Protein AF-A0A5N5J812-F1 (afdb_monomer)

Solvent-accessible surface area (backbone atoms only — not comparable to full-atom values): 4480 Å² total; per-residue (Å²): 142,59,96,87,60,54,65,53,56,101,87,39,90,46,54,53,73,70,54,44,53,54,51,55,50,50,53,56,64,69,66,65,57,62,62,48,79,38,72,66,70,33,58,95,49,56,72,70,57,35,50,52,51,52,50,52,52,50,52,52,21,67,75,66,76,29,49,74,49,73,48,83,111

Mean predicted aligned error: 6.14 Å

pLDDT: mean 83.13, std 6.08, r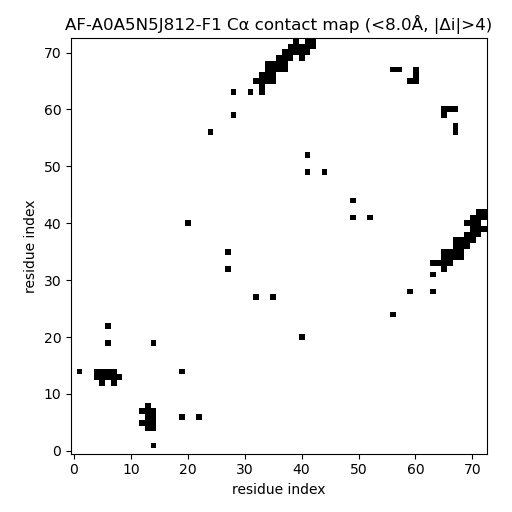ange [57.5, 90.56]

Structure (mmCIF, N/CA/C/O backbone):
data_AF-A0A5N5J812-F1
#
_entry.id   AF-A0A5N5J812-F1
#
loop_
_atom_site.group_PDB
_atom_site.id
_atom_site.type_symbol
_atom_site.label_atom_id
_atom_site.label_alt_id
_atom_site.label_comp_id
_atom_site.label_asym_id
_atom_site.label_entity_id
_atom_site.label_seq_id
_atom_site.pdbx_PDB_ins_code
_atom_site.Cartn_x
_atom_site.Cartn_y
_atom_site.Cartn_z
_atom_site.occu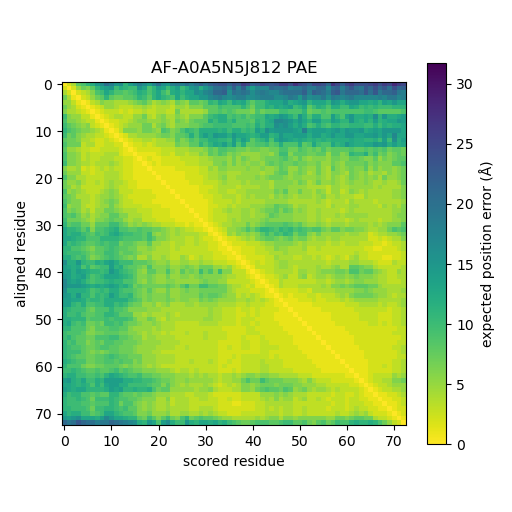pancy
_atom_site.B_iso_or_equiv
_atom_site.auth_seq_id
_atom_site.auth_comp_id
_atom_site.auth_asym_id
_atom_site.auth_atom_id
_atom_site.pdbx_PDB_model_num
ATOM 1 N N . TYR A 1 1 ? 6.331 13.259 -17.382 1.00 57.50 1 TYR A N 1
ATOM 2 C CA . TYR A 1 1 ? 7.034 12.492 -18.432 1.00 57.50 1 TYR A CA 1
ATOM 3 C C . TYR A 1 1 ? 6.473 11.069 -18.640 1.00 57.50 1 TYR A C 1
ATOM 5 O O . TYR A 1 1 ? 6.845 10.435 -19.612 1.00 57.50 1 TYR A O 1
ATOM 13 N N . THR A 1 2 ? 5.520 10.575 -17.830 1.00 63.88 2 THR A N 1
ATOM 14 C CA . THR A 1 2 ? 5.040 9.168 -17.901 1.00 63.88 2 THR A CA 1
ATOM 15 C C . THR A 1 2 ? 3.521 9.004 -18.100 1.00 63.88 2 THR A C 1
ATOM 17 O O . THR A 1 2 ? 3.010 7.897 -17.994 1.00 63.88 2 THR A O 1
ATOM 20 N N . TYR A 1 3 ? 2.789 10.083 -18.407 1.00 62.78 3 TYR A N 1
ATOM 21 C CA . TYR A 1 3 ? 1.314 10.137 -18.347 1.00 62.78 3 TYR A CA 1
ATOM 22 C C . TYR A 1 3 ? 0.565 9.144 -19.260 1.00 62.78 3 TYR A C 1
ATOM 24 O O . TYR A 1 3 ? -0.581 8.825 -18.975 1.00 62.78 3 TYR A O 1
ATOM 32 N N . ASN A 1 4 ? 1.203 8.650 -20.326 1.00 75.19 4 ASN A N 1
ATOM 33 C CA . ASN A 1 4 ? 0.610 7.726 -21.304 1.00 75.19 4 ASN A CA 1
ATOM 34 C C . ASN A 1 4 ? 1.376 6.394 -21.425 1.0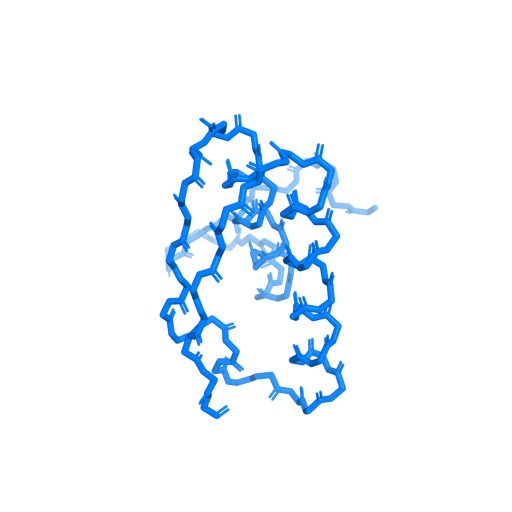0 75.19 4 ASN A C 1
ATOM 36 O O . ASN A 1 4 ? 1.205 5.653 -22.394 1.00 75.19 4 ASN A O 1
ATOM 40 N N . ILE A 1 5 ? 2.245 6.080 -20.461 1.00 80.94 5 ILE A N 1
ATOM 41 C CA . ILE A 1 5 ? 2.980 4.811 -20.440 1.00 80.94 5 ILE A CA 1
ATOM 42 C C . ILE A 1 5 ? 2.187 3.805 -19.604 1.00 80.94 5 ILE A C 1
ATOM 44 O O . ILE A 1 5 ? 1.852 4.070 -18.452 1.00 80.94 5 ILE A O 1
ATOM 48 N N . LYS A 1 6 ? 1.893 2.632 -20.176 1.00 82.81 6 LYS A N 1
ATOM 49 C CA . LYS A 1 6 ? 1.253 1.531 -19.441 1.00 82.81 6 LYS A CA 1
ATOM 50 C C . LYS A 1 6 ? 2.157 1.077 -18.287 1.00 82.81 6 LYS A C 1
ATOM 52 O O . LYS A 1 6 ? 3.379 1.064 -18.420 1.00 82.81 6 LYS A O 1
ATOM 57 N N . VAL A 1 7 ? 1.559 0.642 -17.175 1.00 84.25 7 VAL A N 1
ATOM 58 C CA . VAL A 1 7 ? 2.287 0.101 -16.006 1.00 84.25 7 VAL A CA 1
ATOM 59 C C . VAL A 1 7 ? 3.250 -1.028 -16.420 1.00 84.25 7 VAL A C 1
ATOM 61 O O . VAL A 1 7 ? 4.380 -1.097 -15.928 1.00 84.25 7 VAL A O 1
ATOM 64 N N . GLY A 1 8 ? 2.836 -1.833 -17.405 1.00 83.88 8 GLY A N 1
ATOM 65 C CA . GLY A 1 8 ? 3.608 -2.943 -17.967 1.00 83.88 8 GLY A CA 1
ATOM 66 C C . GLY A 1 8 ? 3.555 -4.203 -17.103 1.00 83.88 8 GLY A C 1
ATOM 67 O O . GLY A 1 8 ? 2.973 -4.204 -16.021 1.00 83.88 8 GLY A O 1
ATOM 68 N N . ASN A 1 9 ? 4.152 -5.278 -17.603 1.00 78.56 9 ASN A N 1
ATOM 69 C CA . ASN A 1 9 ? 4.299 -6.571 -16.929 1.00 78.56 9 ASN A CA 1
ATOM 70 C C . ASN A 1 9 ? 5.574 -7.271 -17.444 1.00 78.56 9 ASN A C 1
ATOM 72 O O . ASN A 1 9 ? 6.379 -6.639 -18.129 1.00 78.56 9 ASN A O 1
ATOM 76 N N . ASP A 1 10 ? 5.752 -8.560 -17.153 1.00 76.00 10 ASP A N 1
ATOM 77 C CA . ASP A 1 10 ? 6.946 -9.325 -17.557 1.00 76.00 10 ASP A CA 1
ATOM 78 C C . ASP A 1 10 ? 7.141 -9.426 -19.083 1.00 76.00 10 ASP A C 1
ATOM 80 O O . ASP A 1 10 ? 8.247 -9.683 -19.553 1.00 76.00 10 ASP A O 1
ATOM 84 N N . PHE A 1 11 ? 6.089 -9.170 -19.865 1.00 79.56 11 PHE A N 1
ATOM 85 C CA . PHE A 1 11 ? 6.095 -9.253 -21.329 1.00 79.56 11 PHE A CA 1
ATOM 86 C C . PHE A 1 11 ? 5.973 -7.882 -22.011 1.00 79.56 11 PHE A C 1
ATOM 88 O O . PHE A 1 11 ? 6.319 -7.733 -23.182 1.00 79.56 11 PHE A O 1
ATOM 95 N N . ILE A 1 12 ? 5.482 -6.864 -21.297 1.00 81.69 12 ILE A N 1
ATOM 96 C CA . ILE A 1 12 ? 5.219 -5.520 -21.818 1.00 81.69 12 ILE A CA 1
ATOM 97 C C . ILE A 1 12 ? 6.049 -4.513 -21.031 1.00 81.69 12 ILE A C 1
ATOM 99 O O . ILE A 1 12 ? 5.795 -4.271 -19.848 1.00 81.69 12 ILE A O 1
ATOM 103 N N . ARG A 1 13 ? 6.991 -3.849 -21.712 1.00 82.94 13 ARG A N 1
ATOM 104 C CA . ARG A 1 13 ? 7.769 -2.757 -21.117 1.00 82.94 13 ARG A CA 1
ATOM 105 C C . ARG A 1 13 ? 6.828 -1.661 -20.614 1.00 82.94 13 ARG A C 1
ATOM 107 O O . ARG A 1 13 ? 6.008 -1.143 -21.369 1.00 82.94 13 ARG A O 1
ATOM 114 N N . GLY A 1 14 ? 6.988 -1.288 -19.350 1.00 85.75 14 GLY A N 1
ATOM 115 C CA . GLY A 1 14 ? 6.209 -0.226 -18.726 1.00 85.75 14 GLY A CA 1
ATOM 116 C C . GLY A 1 14 ? 7.058 0.685 -17.859 1.00 85.75 14 GLY A C 1
ATOM 117 O O . GLY A 1 14 ? 8.241 0.903 -18.127 1.00 85.75 14 GLY A O 1
ATOM 118 N N . VAL A 1 15 ? 6.430 1.221 -16.819 1.00 85.69 15 VAL A N 1
ATOM 119 C CA . VAL A 1 15 ? 7.057 2.151 -15.875 1.00 85.69 15 VAL A CA 1
ATOM 120 C C . VAL A 1 15 ? 8.181 1.475 -15.072 1.00 85.69 15 VAL A C 1
ATOM 122 O O . VAL A 1 15 ? 8.352 0.255 -15.098 1.00 85.69 15 VAL A O 1
ATOM 125 N N . SER A 1 16 ? 8.996 2.241 -14.355 1.00 82.50 16 SER A N 1
ATOM 126 C CA . SER A 1 16 ? 10.032 1.689 -13.471 1.00 82.50 16 SER A CA 1
ATOM 127 C C . SER A 1 16 ? 9.432 0.858 -12.325 1.00 82.50 16 SER A C 1
ATOM 129 O O . SER A 1 16 ? 8.261 0.996 -11.971 1.00 82.50 16 SER A O 1
ATOM 131 N N . GLY A 1 17 ? 10.242 0.009 -11.683 1.00 78.19 17 GLY A N 1
ATOM 132 C CA . GLY A 1 17 ? 9.78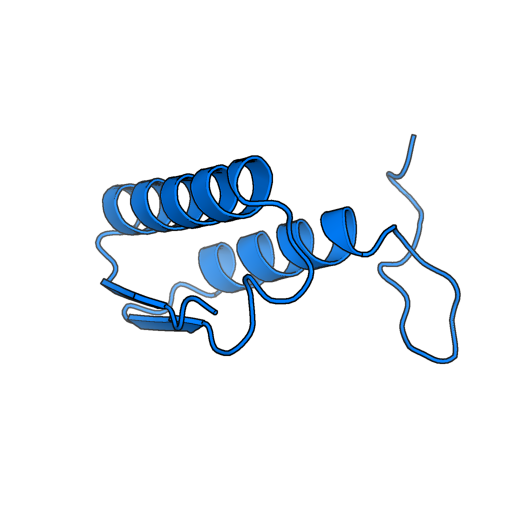3 -0.780 -10.530 1.00 78.19 17 GLY A CA 1
ATOM 133 C C . GLY A 1 17 ? 9.272 0.085 -9.370 1.00 78.19 17 GLY A C 1
ATOM 134 O O . GLY A 1 17 ? 8.264 -0.245 -8.751 1.00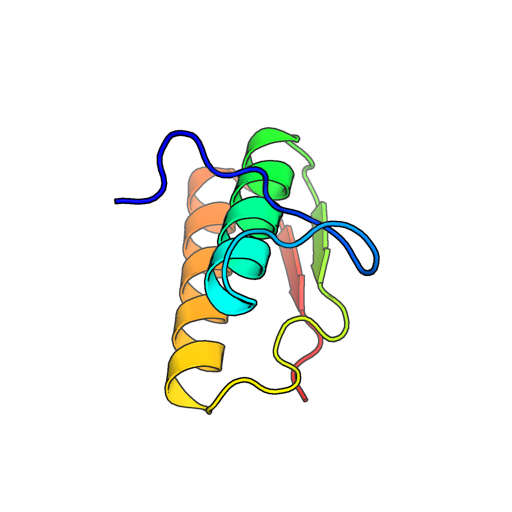 78.19 17 GLY A O 1
ATOM 135 N N . GLY A 1 18 ? 9.911 1.234 -9.123 1.00 77.75 18 GLY A N 1
ATOM 136 C CA . GLY A 1 18 ? 9.451 2.200 -8.123 1.00 77.75 18 GLY A CA 1
ATOM 137 C C . GLY A 1 18 ? 8.134 2.885 -8.505 1.00 77.75 18 GLY A C 1
ATOM 138 O O . GLY A 1 18 ? 7.296 3.122 -7.638 1.00 77.75 18 GLY A O 1
ATOM 139 N N . GLU A 1 19 ? 7.919 3.178 -9.791 1.00 82.88 19 GLU A N 1
ATOM 140 C CA . GLU A 1 19 ? 6.633 3.688 -10.283 1.00 82.88 19 GLU A CA 1
ATOM 141 C C . GLU A 1 19 ? 5.525 2.639 -10.150 1.00 82.88 19 GLU A C 1
ATOM 143 O O . GLU A 1 19 ? 4.460 2.977 -9.642 1.00 82.88 19 GLU A O 1
ATOM 148 N N . ARG A 1 20 ? 5.786 1.366 -10.488 1.00 82.75 20 ARG A N 1
ATOM 149 C CA . ARG A 1 20 ? 4.822 0.270 -10.277 1.00 82.75 20 ARG A CA 1
ATOM 150 C C . ARG A 1 20 ? 4.376 0.175 -8.822 1.00 82.75 20 ARG A C 1
ATOM 152 O O . ARG A 1 20 ? 3.181 0.154 -8.563 1.00 82.75 20 ARG A O 1
ATOM 159 N N . LYS A 1 21 ? 5.318 0.207 -7.870 1.00 78.88 21 LYS A N 1
ATOM 160 C CA . LYS A 1 21 ? 4.995 0.156 -6.432 1.00 78.88 21 LYS A CA 1
ATOM 161 C C . LYS A 1 21 ? 4.089 1.313 -5.990 1.00 78.88 21 LYS A C 1
ATOM 163 O O . LYS A 1 21 ? 3.190 1.106 -5.181 1.00 78.88 21 LYS A O 1
ATOM 168 N N . ARG A 1 22 ? 4.289 2.523 -6.529 1.00 82.06 22 ARG A N 1
ATOM 169 C CA . ARG A 1 22 ? 3.411 3.673 -6.240 1.00 82.06 22 ARG A CA 1
ATOM 170 C C . ARG A 1 22 ? 2.018 3.515 -6.849 1.00 82.06 22 ARG A C 1
ATOM 172 O O . ARG A 1 22 ? 1.052 3.915 -6.210 1.00 82.06 22 ARG A O 1
ATOM 179 N N . VAL A 1 23 ? 1.911 2.928 -8.043 1.00 86.75 23 VAL A N 1
ATOM 180 C CA . VAL A 1 23 ? 0.611 2.620 -8.660 1.00 86.75 23 VAL A CA 1
ATOM 181 C C . VAL A 1 23 ? -0.146 1.592 -7.819 1.00 86.75 23 VAL A C 1
ATOM 183 O O . VAL A 1 23 ? -1.289 1.851 -7.465 1.00 86.75 23 VAL A O 1
ATOM 186 N N . SER A 1 24 ? 0.503 0.505 -7.393 1.00 83.94 24 SER A N 1
ATOM 187 C CA . SER A 1 24 ? -0.129 -0.500 -6.524 1.00 83.94 24 SER A CA 1
ATOM 188 C C . SER A 1 24 ? -0.577 0.074 -5.175 1.00 83.94 24 SER A C 1
ATOM 190 O O . SER A 1 24 ? -1.634 -0.289 -4.662 1.00 83.94 24 SER A O 1
ATOM 192 N N . LEU A 1 25 ? 0.188 1.019 -4.608 1.00 82.31 25 LEU A N 1
ATOM 193 C CA . LEU A 1 25 ? -0.250 1.778 -3.434 1.00 82.31 25 LEU A CA 1
ATOM 194 C C . LEU A 1 25 ? -1.539 2.559 -3.719 1.00 82.31 25 LEU A C 1
ATOM 196 O O . LEU A 1 25 ? -2.489 2.464 -2.947 1.00 82.31 25 LEU A O 1
ATOM 200 N N . ALA A 1 26 ? -1.588 3.301 -4.827 1.00 85.25 26 ALA A N 1
ATOM 201 C CA . ALA A 1 26 ? -2.772 4.064 -5.211 1.00 85.25 26 ALA A CA 1
ATOM 202 C C . ALA A 1 26 ? -3.998 3.160 -5.425 1.00 85.25 26 ALA A C 1
ATOM 204 O O . ALA A 1 26 ? -5.075 3.484 -4.932 1.00 85.25 26 ALA A O 1
ATOM 205 N N . GLU A 1 27 ? -3.834 2.007 -6.077 1.00 85.19 27 GLU A N 1
ATOM 206 C CA . GLU A 1 27 ? -4.905 1.018 -6.265 1.00 85.19 27 GLU A CA 1
ATOM 207 C C . GLU A 1 27 ? -5.485 0.546 -4.925 1.00 85.19 27 GLU A C 1
ATOM 209 O O . GLU A 1 27 ? -6.703 0.546 -4.749 1.00 85.19 27 GLU A O 1
ATOM 214 N N . MET A 1 28 ? -4.639 0.221 -3.943 1.00 81.31 28 MET A N 1
ATOM 215 C CA . MET A 1 28 ? -5.108 -0.204 -2.618 1.00 81.31 28 MET A CA 1
ATOM 216 C C . MET A 1 28 ? -5.745 0.922 -1.803 1.00 81.31 28 MET A C 1
ATOM 218 O O . MET A 1 28 ? -6.672 0.672 -1.038 1.00 81.31 28 MET A O 1
ATOM 222 N N . VAL A 1 29 ? -5.290 2.165 -1.955 1.00 80.75 29 VAL A N 1
ATOM 223 C CA . VAL A 1 29 ? -5.939 3.310 -1.298 1.00 80.75 29 VAL A CA 1
ATOM 224 C C . VAL A 1 29 ? -7.322 3.571 -1.898 1.00 80.75 29 VAL A C 1
ATOM 226 O O . VAL A 1 29 ? -8.265 3.869 -1.157 1.00 80.75 29 VAL A O 1
ATOM 229 N N . LEU A 1 30 ? -7.454 3.424 -3.218 1.00 85.06 30 LEU A N 1
ATOM 230 C CA . LEU A 1 30 ? -8.709 3.605 -3.949 1.00 85.06 30 LEU A CA 1
ATOM 231 C C . LEU A 1 30 ? -9.684 2.437 -3.765 1.00 85.06 30 LEU A C 1
ATOM 233 O O . LEU A 1 30 ? -10.890 2.660 -3.824 1.00 85.06 30 LEU A O 1
ATOM 237 N N . SER A 1 31 ? -9.195 1.221 -3.491 1.00 84.50 31 SER A N 1
ATOM 238 C CA . SER A 1 31 ? -10.045 0.041 -3.261 1.00 84.50 31 SER A CA 1
ATOM 239 C C . SER A 1 31 ? -10.969 0.187 -2.050 1.00 84.50 31 SER A C 1
ATOM 241 O O . SER A 1 31 ? -11.975 -0.508 -1.945 1.00 84.50 31 SER A O 1
ATOM 243 N N . GLY A 1 32 ? -10.644 1.095 -1.127 1.00 79.25 32 GLY A N 1
ATOM 244 C CA . GLY A 1 32 ? -11.507 1.414 0.002 1.00 79.25 32 GLY A CA 1
ATOM 245 C C . GLY A 1 32 ? -11.507 0.381 1.129 1.00 79.25 32 GLY A C 1
ATOM 246 O O . GLY A 1 32 ? -12.274 0.541 2.075 1.00 79.25 32 GLY A O 1
ATOM 247 N N . SER A 1 33 ? -10.659 -0.650 1.062 1.00 83.88 33 SER A N 1
ATOM 248 C CA . SER A 1 33 ? -10.658 -1.733 2.049 1.00 83.88 33 SER A CA 1
ATOM 249 C C . SER A 1 33 ? -10.332 -1.230 3.468 1.00 83.88 33 SER A C 1
ATOM 251 O O . SER A 1 33 ? -9.360 -0.489 3.634 1.00 83.88 33 SER A O 1
ATOM 253 N N . PRO A 1 34 ? -11.071 -1.659 4.514 1.00 83.88 34 PRO A N 1
ATOM 254 C CA . PRO A 1 34 ? -10.765 -1.316 5.907 1.00 83.88 34 PRO A CA 1
ATOM 255 C C . PRO A 1 34 ? -9.428 -1.905 6.389 1.00 83.88 34 PRO A C 1
ATOM 257 O O . PRO A 1 34 ? -8.834 -1.398 7.342 1.00 83.88 34 PRO A O 1
ATOM 260 N N . PHE A 1 35 ? -8.942 -2.955 5.719 1.00 86.62 35 PHE A N 1
ATOM 261 C CA . PHE A 1 35 ? -7.686 -3.632 6.024 1.00 86.62 35 PHE A CA 1
ATOM 262 C C . PHE A 1 35 ? -6.870 -3.893 4.753 1.00 86.62 35 PHE A C 1
ATOM 264 O O . PHE A 1 35 ? -7.411 -4.327 3.733 1.00 86.62 35 PHE A O 1
ATOM 271 N N . SER A 1 36 ? -5.559 -3.668 4.815 1.00 88.75 36 SER A N 1
ATOM 272 C CA . SER A 1 36 ? -4.629 -4.011 3.735 1.00 88.75 36 SER A CA 1
ATOM 273 C C . SER A 1 36 ? -3.414 -4.774 4.263 1.00 88.75 36 SER A C 1
ATOM 275 O O . SER A 1 36 ? -2.911 -4.481 5.347 1.00 88.75 36 SER A O 1
ATOM 277 N N . ALA A 1 37 ? -2.940 -5.756 3.497 1.00 88.69 37 ALA A N 1
ATOM 278 C CA . ALA A 1 37 ? -1.758 -6.548 3.820 1.00 88.69 37 ALA A CA 1
ATOM 279 C C . ALA A 1 37 ? -0.709 -6.402 2.711 1.00 88.69 37 ALA A C 1
ATOM 281 O O . ALA A 1 37 ? -1.023 -6.544 1.531 1.00 88.69 37 ALA A O 1
ATOM 282 N N . TRP A 1 38 ? 0.529 -6.123 3.110 1.00 87.12 38 TRP A N 1
ATOM 283 C CA . TRP A 1 38 ? 1.650 -5.813 2.228 1.00 87.12 38 TRP A CA 1
ATOM 284 C C . TRP A 1 38 ? 2.797 -6.781 2.494 1.00 87.12 38 TRP A C 1
ATOM 286 O O . TRP A 1 38 ? 3.650 -6.533 3.349 1.00 87.12 38 TRP A O 1
ATOM 296 N N . ASP A 1 39 ? 2.816 -7.889 1.759 1.00 87.19 39 ASP A N 1
ATOM 297 C CA . ASP A 1 39 ? 3.915 -8.850 1.809 1.00 87.19 39 ASP A CA 1
ATOM 298 C C . ASP A 1 39 ? 4.991 -8.512 0.765 1.00 87.19 39 ASP A C 1
ATOM 300 O O . ASP A 1 39 ? 4.684 -8.030 -0.328 1.00 87.19 39 ASP A 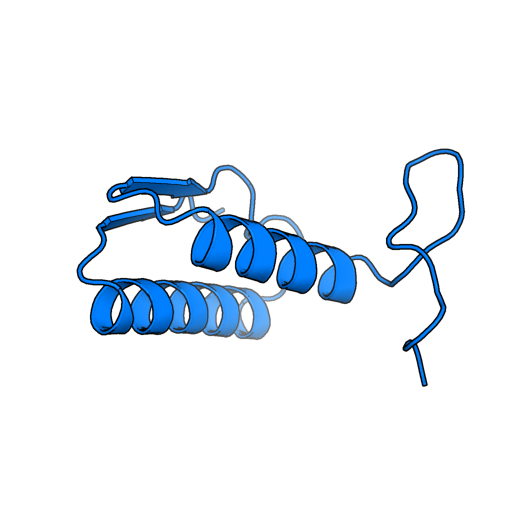O 1
ATOM 304 N N . ASN A 1 40 ? 6.265 -8.707 1.121 1.00 82.94 40 ASN A N 1
ATOM 305 C CA . ASN A 1 40 ? 7.442 -8.491 0.268 1.00 82.94 40 ASN A CA 1
ATOM 306 C C . ASN A 1 40 ? 7.540 -7.106 -0.419 1.00 82.94 40 ASN A C 1
ATOM 308 O O . ASN A 1 40 ? 8.350 -6.893 -1.325 1.00 82.94 40 ASN A O 1
ATOM 312 N N . SER A 1 41 ? 6.754 -6.121 0.019 1.00 80.00 41 SER A N 1
ATOM 313 C CA . SER A 1 41 ? 6.607 -4.833 -0.672 1.00 80.00 41 SER A CA 1
ATOM 314 C C . SER A 1 41 ? 7.840 -3.932 -0.515 1.00 80.00 41 SER A C 1
ATOM 316 O O . SER A 1 41 ? 8.159 -3.135 -1.408 1.00 80.00 41 SER A O 1
ATOM 318 N N . THR A 1 42 ? 8.607 -4.115 0.565 1.00 80.81 42 THR A N 1
ATOM 319 C CA . THR A 1 42 ? 9.884 -3.422 0.794 1.00 80.81 42 THR A CA 1
ATOM 320 C C . THR A 1 42 ? 11.088 -4.132 0.177 1.00 80.81 42 THR A C 1
ATOM 322 O O . THR A 1 42 ? 12.164 -3.543 0.118 1.00 80.81 42 THR A O 1
ATOM 325 N N . ARG A 1 43 ? 10.928 -5.352 -0.358 1.00 81.75 43 ARG A N 1
ATOM 326 C CA . ARG A 1 43 ? 12.039 -6.124 -0.929 1.00 81.75 43 ARG A CA 1
ATOM 327 C C . ARG A 1 43 ? 12.695 -5.364 -2.086 1.00 81.75 43 ARG A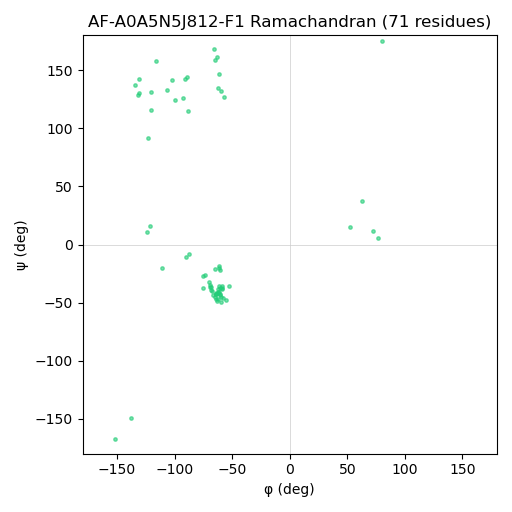 C 1
ATOM 329 O O . ARG A 1 43 ? 12.012 -4.849 -2.984 1.00 81.75 43 ARG A O 1
ATOM 336 N N . GLY A 1 44 ? 14.026 -5.301 -2.050 1.00 79.19 44 GLY A N 1
ATOM 337 C CA . GLY A 1 44 ? 14.844 -4.617 -3.054 1.00 79.19 44 GLY A CA 1
ATOM 338 C C . GLY A 1 44 ? 14.784 -3.088 -2.993 1.00 79.19 44 GLY A C 1
ATOM 339 O O . GLY A 1 44 ? 15.233 -2.440 -3.935 1.00 79.19 44 GLY A O 1
ATOM 340 N N . LEU A 1 45 ? 14.209 -2.505 -1.933 1.00 80.12 45 LEU A N 1
ATOM 341 C CA . LEU A 1 45 ? 14.340 -1.077 -1.651 1.00 80.12 45 LEU A CA 1
ATOM 342 C C . LEU A 1 45 ? 15.571 -0.833 -0.780 1.00 80.12 45 LEU A C 1
ATOM 344 O O . LEU A 1 45 ? 15.868 -1.621 0.115 1.00 80.12 45 LEU A O 1
ATOM 348 N N . ASP A 1 46 ? 16.248 0.289 -1.009 1.00 86.31 46 ASP A N 1
ATOM 349 C CA . ASP A 1 46 ? 17.143 0.830 0.008 1.00 86.31 46 ASP A CA 1
ATOM 350 C C . ASP A 1 46 ? 16.343 1.259 1.253 1.00 86.31 46 ASP A C 1
ATOM 352 O O . ASP A 1 46 ? 15.130 1.505 1.198 1.00 86.31 46 ASP A O 1
ATOM 356 N N . SER A 1 47 ? 17.024 1.361 2.395 1.00 84.38 47 SER A N 1
ATOM 357 C CA . SER A 1 47 ? 16.382 1.647 3.681 1.00 84.38 47 SER A CA 1
ATOM 358 C C . SER A 1 47 ? 15.611 2.972 3.678 1.00 84.38 47 SER A C 1
ATOM 360 O O . SER A 1 47 ? 14.542 3.071 4.280 1.00 84.38 47 SER A O 1
ATOM 362 N N . ALA A 1 48 ? 16.109 3.990 2.968 1.00 87.56 48 ALA A N 1
ATOM 363 C CA . ALA A 1 48 ? 15.454 5.294 2.883 1.00 87.56 48 ALA A CA 1
ATOM 364 C C . ALA A 1 48 ? 14.128 5.220 2.108 1.00 87.56 48 ALA A C 1
ATOM 366 O O . ALA A 1 48 ? 13.135 5.846 2.485 1.00 87.56 48 ALA A O 1
ATOM 367 N N . THR A 1 49 ? 14.092 4.441 1.031 1.00 83.31 49 THR A N 1
ATOM 368 C CA . THR A 1 49 ? 12.909 4.244 0.195 1.00 83.31 49 THR A CA 1
ATOM 369 C C . THR A 1 49 ? 11.898 3.331 0.881 1.00 83.31 49 THR A C 1
ATOM 371 O O . THR A 1 49 ? 10.700 3.610 0.824 1.00 83.31 49 THR A O 1
ATOM 374 N N . ALA A 1 50 ? 12.358 2.298 1.592 1.00 85.38 50 ALA A N 1
ATOM 375 C CA . ALA A 1 50 ? 11.499 1.457 2.425 1.00 85.38 50 ALA A CA 1
ATOM 376 C C . ALA 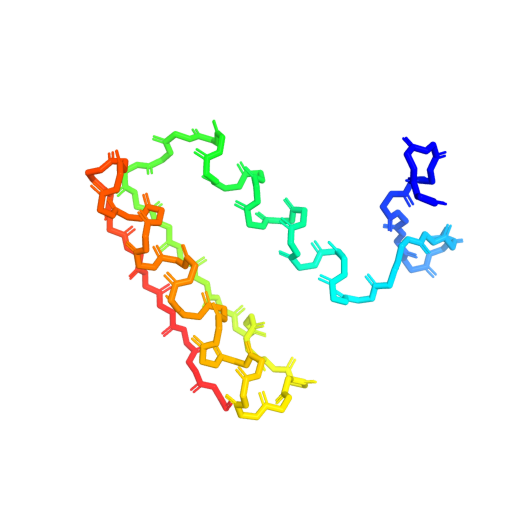A 1 50 ? 10.798 2.275 3.523 1.00 85.38 50 ALA A C 1
ATOM 378 O O . ALA A 1 50 ? 9.584 2.178 3.692 1.00 85.38 50 ALA A O 1
ATOM 379 N N . LEU A 1 51 ? 11.530 3.158 4.204 1.00 88.12 51 LEU A N 1
ATOM 380 C CA . LEU A 1 51 ? 10.977 4.038 5.233 1.00 88.12 51 LEU A CA 1
ATOM 381 C C . LEU A 1 51 ? 9.942 5.023 4.662 1.00 88.12 51 LEU A C 1
ATOM 383 O O . LEU A 1 51 ? 8.861 5.182 5.228 1.00 88.12 51 LEU A O 1
ATOM 387 N N . LYS A 1 52 ? 10.209 5.620 3.493 1.00 87.50 52 LYS A N 1
ATOM 388 C CA . LYS A 1 52 ? 9.219 6.455 2.783 1.00 87.50 52 LYS A CA 1
ATOM 389 C C . LYS A 1 52 ? 7.958 5.673 2.408 1.00 87.50 52 LYS A C 1
ATOM 391 O O . LYS A 1 52 ? 6.861 6.221 2.489 1.00 87.50 52 LYS A O 1
ATOM 396 N N . PHE A 1 53 ? 8.099 4.408 2.015 1.00 84.94 53 PHE A N 1
ATOM 397 C CA . PHE A 1 53 ? 6.967 3.538 1.693 1.00 84.94 53 PHE A CA 1
ATOM 398 C C . PHE A 1 53 ? 6.088 3.270 2.924 1.00 84.94 53 PHE A C 1
ATOM 400 O O . PHE A 1 53 ? 4.870 3.429 2.852 1.00 84.94 53 PHE A O 1
ATOM 407 N N . VAL A 1 54 ? 6.695 2.962 4.075 1.00 88.12 54 VAL A N 1
ATOM 408 C CA . VAL A 1 54 ? 5.968 2.776 5.343 1.00 88.12 54 VAL A CA 1
ATOM 409 C C . VAL A 1 54 ? 5.255 4.061 5.776 1.00 88.12 54 VAL A C 1
ATOM 411 O O . VAL A 1 54 ? 4.090 4.008 6.169 1.00 88.12 54 VAL A O 1
ATOM 414 N N . PHE A 1 55 ? 5.893 5.228 5.641 1.00 90.56 55 PHE A N 1
ATOM 415 C CA . PHE A 1 55 ? 5.231 6.507 5.921 1.00 90.56 55 PHE A CA 1
ATOM 416 C C . PHE A 1 55 ? 4.030 6.764 5.009 1.00 90.56 55 PHE A C 1
ATOM 418 O O . PHE A 1 55 ? 2.993 7.224 5.484 1.00 90.56 55 PHE A O 1
ATOM 425 N N . ALA A 1 56 ? 4.134 6.439 3.719 1.00 87.81 56 ALA A N 1
ATOM 426 C CA . ALA A 1 56 ? 3.018 6.581 2.791 1.00 87.81 56 ALA A CA 1
ATOM 427 C C . ALA A 1 56 ? 1.828 5.687 3.185 1.00 87.81 56 ALA A C 1
ATOM 429 O O . ALA A 1 56 ? 0.686 6.145 3.163 1.00 87.81 56 ALA A O 1
ATOM 430 N N . LEU A 1 57 ? 2.095 4.450 3.619 1.00 88.00 57 LEU A N 1
ATOM 431 C CA . LEU A 1 57 ? 1.067 3.547 4.143 1.00 88.00 57 LEU A CA 1
ATOM 432 C C . LEU A 1 57 ? 0.427 4.071 5.426 1.00 88.00 57 LEU A C 1
ATOM 434 O O . LEU A 1 57 ? -0.792 4.010 5.572 1.00 88.00 57 LEU A O 1
ATOM 438 N N . ARG A 1 58 ? 1.229 4.629 6.338 1.00 90.12 58 ARG A N 1
ATOM 439 C CA . ARG A 1 58 ? 0.718 5.219 7.577 1.00 90.12 58 ARG A CA 1
ATOM 440 C C . ARG A 1 58 ? -0.203 6.406 7.301 1.00 90.12 58 ARG A C 1
ATOM 442 O O . ARG A 1 58 ? -1.302 6.448 7.840 1.00 90.12 58 ARG A O 1
ATOM 449 N N . MET A 1 59 ? 0.205 7.321 6.421 1.00 89.50 59 MET A N 1
ATOM 450 C CA . MET A 1 59 ? -0.632 8.462 6.035 1.00 89.50 59 MET A CA 1
ATOM 451 C C . MET A 1 59 ? -1.940 8.005 5.385 1.00 89.50 59 MET A C 1
ATOM 453 O O . MET A 1 59 ? -3.006 8.508 5.727 1.00 89.50 59 MET A O 1
ATOM 457 N N . ALA A 1 60 ? -1.881 7.016 4.490 1.00 85.38 60 ALA A N 1
ATOM 458 C CA . ALA A 1 60 ? -3.076 6.462 3.863 1.00 85.38 60 ALA A CA 1
ATOM 459 C C . ALA A 1 60 ? -4.030 5.801 4.877 1.00 85.38 60 ALA A C 1
ATOM 461 O O . ALA A 1 60 ? -5.249 5.942 4.759 1.00 85.38 60 ALA A O 1
ATOM 462 N N . ALA A 1 61 ? -3.485 5.106 5.877 1.00 88.44 61 ALA A N 1
ATOM 463 C CA . ALA A 1 61 ? -4.241 4.514 6.975 1.00 88.44 61 ALA A CA 1
ATOM 464 C C . ALA A 1 61 ? -4.945 5.583 7.827 1.00 88.44 61 ALA A C 1
ATOM 466 O O . ALA A 1 61 ? -6.150 5.478 8.053 1.00 88.44 61 ALA A O 1
ATOM 467 N N . ASP A 1 62 ? -4.221 6.634 8.225 1.00 89.62 62 ASP A N 1
ATOM 468 C CA . ASP A 1 62 ? -4.757 7.732 9.038 1.00 89.62 62 ASP A CA 1
ATOM 469 C C . ASP A 1 62 ? -5.852 8.511 8.287 1.00 89.62 62 ASP A C 1
ATOM 471 O O . ASP A 1 62 ? -6.906 8.799 8.849 1.00 89.62 62 ASP A O 1
ATOM 475 N N . MET A 1 63 ? -5.651 8.795 6.996 1.00 86.44 63 MET A N 1
ATOM 476 C CA . MET A 1 63 ? -6.646 9.490 6.167 1.00 86.44 63 MET A CA 1
ATOM 477 C C . MET A 1 63 ? -7.890 8.640 5.887 1.00 86.44 63 MET A C 1
ATOM 479 O O . MET A 1 63 ? -8.989 9.175 5.763 1.00 86.44 63 MET A O 1
ATOM 483 N N . GLY A 1 64 ? -7.718 7.325 5.736 1.00 84.12 64 GLY A N 1
ATOM 484 C CA . GLY A 1 64 ? -8.802 6.407 5.395 1.00 84.12 64 GLY A CA 1
ATOM 485 C C . GLY A 1 64 ? -9.536 5.810 6.595 1.00 84.12 64 GLY A C 1
ATOM 486 O O . GLY A 1 64 ? -10.553 5.154 6.385 1.00 84.12 64 GLY A O 1
ATOM 487 N N . GLY A 1 65 ? -9.017 5.974 7.818 1.00 87.00 65 GLY A N 1
ATOM 488 C CA . GLY A 1 65 ? -9.485 5.236 8.996 1.00 87.00 65 GLY A CA 1
ATOM 489 C C . GLY A 1 65 ? -9.261 3.723 8.868 1.00 87.00 65 GLY A C 1
ATOM 490 O O . GLY A 1 65 ? -10.125 2.933 9.240 1.00 87.00 65 GLY A O 1
ATOM 491 N N . ARG A 1 66 ? -8.136 3.313 8.267 1.00 85.44 66 ARG A N 1
ATOM 492 C CA . ARG A 1 66 ? -7.860 1.924 7.850 1.00 85.44 66 ARG A CA 1
ATOM 493 C C . ARG A 1 66 ? -6.683 1.332 8.604 1.00 85.44 66 ARG A C 1
ATOM 495 O O . ARG A 1 66 ? -5.800 2.049 9.060 1.00 85.44 66 ARG A O 1
ATOM 502 N N . ALA A 1 67 ? -6.624 0.008 8.664 1.00 88.19 67 ALA A N 1
ATOM 503 C CA . ALA A 1 67 ? -5.481 -0.723 9.195 1.00 88.19 67 ALA A CA 1
ATOM 504 C C . ALA A 1 67 ? -4.615 -1.293 8.059 1.00 88.19 67 ALA A C 1
ATOM 506 O O . ALA A 1 67 ? -5.125 -1.765 7.042 1.00 88.19 67 ALA A O 1
ATOM 507 N N . SER A 1 68 ? -3.292 -1.261 8.230 1.00 89.38 68 SER A N 1
ATOM 508 C CA . SER A 1 68 ? -2.340 -1.841 7.275 1.00 89.38 68 SER A CA 1
ATOM 509 C C . SER A 1 68 ? -1.323 -2.716 8.001 1.00 89.38 68 SER A C 1
ATOM 511 O O . SER A 1 68 ? -0.715 -2.268 8.971 1.00 89.38 68 SER A O 1
ATOM 513 N N . ALA A 1 69 ? -1.121 -3.942 7.522 1.00 90.00 69 ALA A N 1
ATOM 514 C CA . ALA A 1 69 ? -0.069 -4.848 7.976 1.00 90.00 69 ALA A CA 1
ATOM 515 C C . ALA A 1 69 ? 1.027 -4.935 6.907 1.00 90.00 69 ALA A C 1
ATOM 517 O O . ALA A 1 69 ? 0.720 -5.106 5.728 1.00 90.00 69 ALA A O 1
ATOM 518 N N . VAL A 1 70 ? 2.296 -4.814 7.301 1.00 88.31 70 VAL A N 1
ATOM 519 C CA . VAL A 1 70 ? 3.439 -4.794 6.372 1.00 88.31 70 VAL A CA 1
ATOM 520 C C . VAL A 1 70 ? 4.517 -5.757 6.849 1.00 88.31 70 VAL A C 1
ATOM 522 O O . VAL A 1 70 ? 4.951 -5.664 7.995 1.00 88.31 70 VAL A O 1
ATOM 525 N N . ALA A 1 71 ? 4.979 -6.640 5.963 1.00 85.75 71 ALA A N 1
ATOM 526 C CA . ALA A 1 71 ? 6.179 -7.441 6.183 1.00 85.75 71 ALA A CA 1
ATOM 527 C C . ALA A 1 71 ? 7.409 -6.665 5.684 1.00 85.75 71 ALA A C 1
ATOM 529 O O . ALA A 1 71 ? 7.525 -6.371 4.489 1.00 85.75 71 ALA A O 1
ATOM 530 N N . ILE A 1 72 ? 8.305 -6.304 6.607 1.00 79.62 72 ILE A N 1
ATOM 531 C CA . ILE A 1 72 ? 9.559 -5.603 6.304 1.00 79.62 72 ILE A CA 1
ATOM 532 C C . ILE A 1 72 ? 10.693 -6.632 6.288 1.00 79.62 72 ILE A C 1
ATOM 534 O O . ILE A 1 72 ? 10.892 -7.341 7.273 1.00 79.62 72 ILE A O 1
ATOM 538 N N . TYR A 1 73 ? 11.412 -6.684 5.166 1.00 67.31 73 TYR A N 1
ATOM 539 C CA . TYR A 1 73 ? 12.623 -7.483 4.946 1.00 67.31 73 TYR A CA 1
ATOM 540 C C . TYR A 1 73 ? 13.844 -6.586 4.787 1.00 67.31 73 TYR A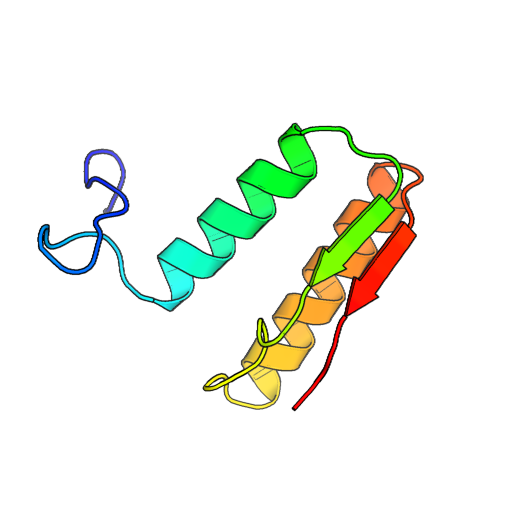 C 1
ATOM 542 O O . TYR A 1 73 ? 13.678 -5.514 4.154 1.00 67.31 73 TYR A O 1
#

Secondary structure (DSSP, 8-state):
--TT-----SSS--S-HHHHHHHHHHHHHHT--SEEEESSTTTT--HHHHHHHHHHHHHHHHHHT-EEEE---

Nearest PDB structures (foldseek):
  7r87-assembly1_B  TM=7.459E-01  e=1.913E-03  Homo sapiens
  7r88-assembly1_B  TM=7.470E-01  e=2.884E-03  Homo sapiens
  7zdk-assembly1_C  TM=7.282E-01  e=2.247E-02  Escherichia coli K-12
  6baa-assembly1_E  TM=7.176E-01  e=5.471E-02  Cricetus cricetus
  6an5-assembly1_A  TM=5.180E-01  e=1.426E-01  Aquifex aeolicus VF5

Radius of gyration: 13.04 Å; Cα contacts (8 Å, |Δi|>4): 65; chains: 1; bounding box: 29×22×31 Å

Foldseek 3Di:
DQPPFDCADPVGDGDDPLVNLVVVLVVVLVVLDQEEEAECSCPPPDPVVSVVSVVSVVVSCVVSVHYYHYDDD

Sequence (73 aa):
YTYNIKVGNDFIRGVSGGERKRVSLAEMVLSGSPFSAWDNSTRGLDSATALKFVFALRMAADMGGRASAVAIY